Protein 1ABA (pdb70)

Organism: Enterobacteria phage T4 (NCBI:txid10665)

Foldseek 3Di:
DKEKEFADCVAPNDPQSVLQVVVCVVVVHDYHYHHQAPHHPRGDVVVVVVVCVLVVDDDCPPDDDIWMADPVSHTQGTSVSVVVVVD

CATH classification: 3.40.30.10

InterPro domains:
  IPR002109 Glutaredoxin [PF00462] (12-76)
  IPR011767 Glutaredoxin active site [PS00195] (8-24)
  IPR036249 Thioredoxin-like superfamily [SSF52833] (2-86)

Nearest PDB structures (foldseek):
  1aba-assembly1_A  TM=1.012E+00  e=1.972E-18  Tequatrovirus T4
  1aaz-assembly2_B  TM=9.730E-01  e=1.860E-16  Tequatrovirus T4
  1de2-assembly1_A  TM=9.124E-01  e=1.763E-13  Tequatrovirus T4
  8j07-assembly1_s  TM=6.879E-01  e=1.621E-02  Homo sapiens
  7pwe-assembly1_B  TM=6.990E-01  e=3.195E-02  Desulfotalea psychrophila LSv54

Radius of gyration: 12.39 Å; Cα contacts (8 Å, |Δi|>4): 138; chains: 1; bounding box: 30×26×33 Å

Secondary structure (DSSP, 8-state):
-EEEEE--TTTS--HHHHHHHHHHHHTT--EEEEES-SBTTB--HHHHHHHHHHHT-S--TT--S-EEE-TTS-EEESHHHHHHHT-

B-factor: mean 23.47, std 17.22, range [7.36, 107.99]

Structure (mmCIF, N/CA/C/O backbone):
data_1ABA
#
_entry.id   1ABA
#
_cell.length_a   30.200
_cell.length_b   47.800
_cell.length_c   61.300
_cell.angle_alpha   90.00
_cell.angle_beta   90.00
_cell.angle_gamma   90.00
#
_symmetry.space_group_name_H-M   'P 21 21 21'
#
loop_
_entity.id
_entity.type
_entity.pdbx_description
1 polymer GLUTAREDOXIN
2 non-polymer '2-(N-MORPHOLINO)-ETHANESULFONIC ACID'
3 water water
#
loop_
_atom_site.group_PDB
_atom_site.id
_atom_site.type_symbol
_atom_site.label_atom_id
_atom_site.label_alt_id
_atom_site.label_comp_id
_atom_site.label_asym_id
_atom_site.label_entity_id
_atom_site.label_seq_id
_atom_site.pdbx_PDB_ins_code
_atom_site.Cartn_x
_atom_site.Cartn_y
_atom_site.Cartn_z
_atom_site.occupancy
_atom_site.B_iso_or_equiv
_atom_site.auth_seq_id
_atom_site.auth_comp_id
_atom_site.auth_asym_id
_atom_site.auth_atom_id
_atom_site.pdbx_PDB_model_num
ATOM 1 N N . MET A 1 1 ? 21.005 50.503 57.298 1.00 22.87 1 MET A N 1
ATOM 2 C CA . MET A 1 1 ? 19.791 50.519 58.057 1.00 21.80 1 MET A CA 1
ATOM 3 C C . MET A 1 1 ? 18.895 49.476 57.441 1.00 18.90 1 MET A C 1
ATOM 4 O O . MET A 1 1 ? 19.052 49.212 56.248 1.00 18.19 1 MET A O 1
ATOM 9 N N . PHE A 1 2 ? 18.035 48.845 58.235 1.00 15.21 2 PHE A N 1
ATOM 10 C CA . PHE A 1 2 ? 16.979 48.002 57.683 1.00 13.93 2 PHE A CA 1
ATOM 11 C C . PHE A 1 2 ? 15.953 48.976 57.090 1.00 13.20 2 PHE A C 1
ATOM 12 O O . PHE A 1 2 ? 15.835 50.110 57.589 1.00 13.99 2 PHE A O 1
ATOM 20 N N . LYS A 1 3 ? 15.214 48.597 56.058 1.00 12.06 3 LYS A N 1
ATOM 21 C CA . LYS A 1 3 ? 14.164 49.432 55.491 1.00 13.07 3 LYS A CA 1
ATOM 22 C C . LYS A 1 3 ? 12.869 48.669 55.651 1.00 12.04 3 LYS A C 1
ATOM 23 O O . LYS A 1 3 ? 12.774 47.509 55.249 1.00 12.30 3 LYS A O 1
ATOM 29 N N . VAL A 1 4 ? 11.862 49.290 56.238 1.00 11.32 4 VAL A N 1
ATOM 30 C CA . VAL A 1 4 ? 10.574 48.651 56.514 1.00 11.54 4 VAL A CA 1
ATOM 31 C C . VAL A 1 4 ? 9.479 49.442 55.784 1.00 11.25 4 VAL A C 1
ATOM 32 O O . VAL A 1 4 ? 9.222 50.616 56.099 1.00 12.48 4 VAL A O 1
ATOM 36 N N . TYR A 1 5 ? 8.831 48.837 54.788 1.00 9.67 5 TYR A N 1
ATOM 37 C CA . TYR A 1 5 ? 7.706 49.436 54.084 1.00 9.24 5 TYR A CA 1
ATOM 38 C C . TYR A 1 5 ? 6.456 48.981 54.822 1.00 10.02 5 TYR A C 1
ATOM 39 O O . TYR A 1 5 ? 6.310 47.784 55.139 1.00 10.62 5 TYR A O 1
ATOM 48 N N . GLY A 1 6 ? 5.533 49.874 55.110 1.00 9.41 6 GLY A N 1
ATOM 49 C CA . GLY A 1 6 ? 4.317 49.477 55.789 1.00 10.26 6 GLY A CA 1
ATOM 50 C C . GLY A 1 6 ? 3.333 50.620 55.891 1.00 9.97 6 GLY A C 1
ATOM 51 O O . GLY A 1 6 ? 3.372 51.588 55.127 1.00 10.08 6 GLY A O 1
ATOM 52 N N . TYR A 1 7 ? 2.442 50.507 56.862 1.00 10.24 7 TYR A N 1
ATOM 53 C CA . TYR A 1 7 ? 1.413 51.506 57.119 1.00 11.36 7 TYR A CA 1
ATOM 54 C C . TYR A 1 7 ? 1.670 52.119 58.461 1.00 12.55 7 TYR A C 1
ATOM 55 O O . TYR A 1 7 ? 2.084 51.417 59.378 1.00 14.36 7 TYR A O 1
ATOM 64 N N . ASP A 1 8 ? 1.353 53.383 58.618 1.00 14.56 8 ASP A N 1
ATOM 65 C CA . ASP A 1 8 ? 1.379 54.012 59.918 1.00 16.10 8 ASP A CA 1
ATOM 66 C C . ASP A 1 8 ? 0.072 53.524 60.555 1.00 15.76 8 ASP A C 1
ATOM 67 O O . ASP A 1 8 ? -1.014 53.786 60.032 1.00 15.20 8 ASP A O 1
ATOM 72 N N . SER A 1 9 ? 0.064 52.892 61.725 1.00 16.08 9 SER A N 1
ATOM 73 C CA . SER A 1 9 ? -1.173 52.358 62.288 1.00 17.80 9 SER A CA 1
ATOM 74 C C . SER A 1 9 ? -2.171 53.409 62.766 1.00 19.90 9 SER A C 1
ATOM 75 O O . SER A 1 9 ? -3.340 53.082 63.002 1.00 19.71 9 SER A O 1
ATOM 78 N N . ASN A 1 10 ? -1.723 54.648 62.956 1.00 20.66 10 ASN A N 1
ATOM 79 C CA . ASN A 1 10 ? -2.659 55.732 63.202 1.00 22.74 10 ASN A CA 1
ATOM 80 C C . ASN A 1 10 ? -3.518 55.978 61.988 1.00 22.30 10 ASN A C 1
ATOM 81 O O . ASN A 1 10 ? -4.628 56.464 62.145 1.00 24.46 10 ASN A O 1
ATOM 86 N N . ILE A 1 11 ? -3.063 55.713 60.763 1.00 20.31 11 ILE A N 1
ATOM 87 C CA . ILE A 1 11 ? -3.859 55.957 59.566 1.00 18.78 11 ILE A CA 1
ATOM 88 C C . ILE A 1 11 ? -4.489 54.638 59.165 1.00 18.68 11 ILE A C 1
ATOM 89 O O . ILE A 1 11 ? -5.677 54.600 58.838 1.00 18.26 11 ILE A O 1
ATOM 94 N N . HIS A 1 12 ? -3.764 53.513 59.144 1.00 17.15 12 HIS A N 1
ATOM 95 C CA . HIS A 1 12 ? -4.323 52.242 58.734 1.00 15.83 12 HIS A CA 1
ATOM 96 C C . HIS A 1 12 ? -3.681 51.215 59.641 1.00 16.05 12 HIS A C 1
ATOM 97 O O . HIS A 1 12 ? -2.469 51.006 59.589 1.00 15.95 12 HIS A O 1
ATOM 104 N N . LYS A 1 13 ? -4.454 50.568 60.487 1.00 15.54 13 LYS A N 1
ATOM 105 C CA . LYS A 1 13 ? -3.913 49.659 61.489 1.00 16.13 13 LYS A CA 1
ATOM 106 C C . LYS A 1 13 ? -3.055 48.558 60.876 1.00 14.55 13 LYS A C 1
ATOM 107 O O . LYS A 1 13 ? -3.491 47.931 59.898 1.00 14.66 13 LYS A O 1
ATOM 117 N N . CYS A 1 14 ? -1.840 48.367 61.392 1.00 12.28 14 CYS A N 1
ATOM 118 C CA . CYS A 1 14 ? -0.992 47.311 60.887 1.00 11.10 14 CYS A CA 1
ATOM 119 C C . CYS A 1 14 ? -0.176 46.758 62.031 1.00 10.09 14 CYS A C 1
ATOM 120 O O . CYS A 1 14 ? 0.958 47.176 62.300 1.00 10.97 14 CYS A O 1
ATOM 123 N N . GLY A 1 15 ? -0.745 45.803 62.754 1.00 10.65 15 GLY A N 1
ATOM 124 C CA . GLY A 1 15 ? -0.066 45.169 63.887 1.00 11.27 15 GLY A CA 1
ATOM 125 C C . GLY A 1 15 ? 1.297 44.560 63.509 1.00 10.83 15 GLY A C 1
ATOM 126 O O . GLY A 1 15 ? 2.300 44.868 64.165 1.00 11.43 15 GLY A O 1
ATOM 127 N N . PRO A 1 16 ? 1.441 43.750 62.430 1.00 10.74 16 PRO A N 1
ATOM 128 C CA . PRO A 1 16 ? 2.722 43.233 61.953 1.00 9.60 16 PRO A CA 1
ATOM 129 C C . PRO A 1 16 ? 3.756 44.331 61.685 1.00 8.87 16 PRO A C 1
ATOM 130 O O . PRO A 1 16 ? 4.949 44.126 61.944 1.00 8.86 16 PRO A O 1
ATOM 134 N N . CYS A 1 17 ? 3.322 45.484 61.134 1.00 8.07 17 CYS A N 1
ATOM 135 C CA . CYS A 1 17 ? 4.203 46.620 60.883 1.00 8.42 17 CYS A CA 1
ATOM 136 C C . CYS A 1 17 ? 4.775 47.153 62.194 1.00 9.31 17 CYS A C 1
ATOM 137 O O . CYS A 1 17 ? 5.993 47.336 62.287 1.00 10.92 17 CYS A O 1
ATOM 140 N N . ASP A 1 18 ? 3.929 47.366 63.213 1.00 9.20 18 ASP A N 1
ATOM 141 C CA . ASP A 1 18 ? 4.400 47.850 64.519 1.00 10.73 18 ASP A CA 1
ATOM 142 C C . ASP A 1 18 ? 5.301 46.854 65.213 1.00 9.89 18 ASP A C 1
ATOM 143 O O . ASP A 1 18 ? 6.330 47.235 65.785 1.00 11.78 18 ASP A O 1
ATOM 148 N N . ASN A 1 19 ? 4.971 45.566 65.104 1.00 9.22 19 ASN A N 1
ATOM 149 C CA . ASN A 1 19 ? 5.811 44.521 65.668 1.00 10.53 19 ASN A CA 1
ATOM 150 C C . ASN A 1 19 ? 7.214 44.473 65.059 1.00 10.38 19 ASN A C 1
ATOM 151 O O . ASN A 1 19 ? 8.207 44.255 65.775 1.00 11.57 19 ASN A O 1
ATOM 156 N N . ALA A 1 20 ? 7.325 44.679 63.742 1.00 9.54 20 ALA A N 1
ATOM 157 C CA . ALA A 1 20 ? 8.610 44.724 63.054 1.00 9.47 20 ALA A CA 1
ATOM 158 C C . ALA A 1 20 ? 9.472 45.856 63.609 1.00 10.34 20 ALA A C 1
ATOM 159 O O . ALA A 1 20 ? 10.647 45.669 63.916 1.00 10.59 20 ALA A O 1
ATOM 161 N N . LYS A 1 21 ? 8.899 47.054 63.754 1.00 11.01 21 LYS A N 1
ATOM 162 C CA . LYS A 1 21 ? 9.633 48.188 64.320 1.00 12.37 21 LYS A CA 1
ATOM 163 C C . LYS A 1 21 ? 10.115 47.899 65.731 1.00 11.41 21 LYS A C 1
ATOM 164 O O . LYS A 1 21 ? 11.303 48.087 66.036 1.00 12.52 21 LYS A O 1
ATOM 172 N N . ARG A 1 22 ? 9.237 47.363 66.582 1.00 12.13 22 ARG A N 1
ATOM 173 C CA . ARG A 1 22 ? 9.685 47.087 67.937 1.00 13.74 22 ARG A CA 1
ATOM 174 C C . ARG A 1 22 ? 10.741 46.003 68.054 1.00 13.22 22 ARG A C 1
ATOM 175 O O . ARG A 1 22 ? 11.628 46.110 68.920 1.00 12.80 22 ARG A O 1
ATOM 183 N N . LEU A 1 23 ? 10.666 44.965 67.194 1.00 11.70 23 LEU A N 1
ATOM 184 C CA . LEU A 1 23 ? 11.678 43.916 67.198 1.00 11.05 23 LEU A CA 1
ATOM 185 C C . LEU A 1 23 ? 13.035 44.505 66.789 1.00 10.67 23 LEU A C 1
ATOM 186 O O . LEU A 1 23 ? 14.050 44.224 67.446 1.00 10.75 23 LEU A O 1
ATOM 191 N N . LEU A 1 24 ? 13.089 45.376 65.765 1.00 9.90 24 LEU A N 1
ATOM 192 C CA . LEU A 1 24 ? 14.351 45.998 65.398 1.00 9.78 24 LEU A CA 1
ATOM 193 C C . LEU A 1 24 ? 14.858 46.889 66.521 1.00 10.19 24 LEU A C 1
ATOM 194 O O . LEU A 1 24 ? 16.068 46.867 66.775 1.00 11.78 24 LEU A O 1
ATOM 199 N N . THR A 1 25 ? 14.018 47.642 67.229 1.00 11.80 25 THR A N 1
ATOM 200 C CA . THR A 1 25 ? 14.464 48.415 68.382 1.00 13.89 25 THR A CA 1
ATOM 201 C C . THR A 1 25 ? 15.004 47.494 69.474 1.00 14.79 25 THR A C 1
ATOM 202 O O . THR A 1 25 ? 16.103 47.754 69.967 1.00 15.74 25 THR A O 1
ATOM 206 N N . VAL A 1 26 ? 14.354 46.393 69.851 1.00 15.02 26 VAL A N 1
ATOM 207 C CA . VAL A 1 26 ? 14.897 45.533 70.909 1.00 16.72 26 VAL A CA 1
ATOM 208 C C . VAL A 1 26 ? 16.238 44.900 70.499 1.00 16.09 26 VAL A C 1
ATOM 209 O O . VAL A 1 26 ? 17.125 44.728 71.329 1.00 16.42 26 VAL A O 1
ATOM 213 N N . LYS A 1 27 ? 16.438 44.618 69.210 1.00 15.34 27 LYS A N 1
ATOM 214 C CA . LYS A 1 27 ? 17.697 44.100 68.703 1.00 15.59 27 LYS A CA 1
ATOM 215 C C . LYS A 1 27 ? 18.753 45.176 68.457 1.00 16.30 27 LYS A C 1
ATOM 216 O O . LYS A 1 27 ? 19.826 44.880 67.898 1.00 16.26 27 LYS A O 1
ATOM 222 N N . LYS A 1 28 ? 18.472 46.443 68.797 1.00 15.46 28 LYS A N 1
ATOM 223 C CA . LYS A 1 28 ? 19.361 47.580 68.574 1.00 17.48 28 LYS A CA 1
ATOM 224 C C . LYS A 1 28 ? 19.789 47.753 67.122 1.00 17.25 28 LYS A C 1
ATOM 225 O O . LYS A 1 28 ? 20.954 47.978 66.781 1.00 16.98 28 LYS A O 1
ATOM 231 N N . GLN A 1 29 ? 18.825 47.624 66.219 1.00 15.90 29 GLN A N 1
ATOM 232 C CA . GLN A 1 29 ? 19.070 47.766 64.796 1.00 17.10 29 GLN A CA 1
ATOM 233 C C . GLN A 1 29 ? 18.415 49.039 64.243 1.00 16.88 29 GLN A C 1
ATOM 234 O O . GLN A 1 29 ? 17.186 49.185 64.338 1.00 17.69 29 GLN A O 1
ATOM 240 N N . PRO A 1 30 ? 19.153 50.002 63.668 1.00 16.16 30 PRO A N 1
ATOM 241 C CA . PRO A 1 30 ? 18.596 51.204 63.067 1.00 16.62 30 PRO A CA 1
ATOM 242 C C . PRO A 1 30 ? 17.738 50.814 61.876 1.00 15.22 30 PRO A C 1
ATOM 243 O O . PRO A 1 30 ? 18.118 49.908 61.113 1.00 15.54 30 PRO A O 1
ATOM 248 N N . PHE A 1 31 ? 16.603 51.488 61.701 1.00 14.65 31 PHE A N 1
ATOM 249 C CA . PHE A 1 31 ? 15.759 51.228 60.551 1.00 13.95 31 PHE A CA 1
ATOM 250 C C . PHE A 1 31 ? 15.145 52.531 60.065 1.00 14.38 31 PHE A C 1
ATOM 251 O O . PHE A 1 31 ? 15.052 53.520 60.802 1.00 15.30 31 PHE A O 1
ATOM 259 N N . GLU A 1 32 ? 14.684 52.510 58.829 1.00 14.47 32 GLU A N 1
ATOM 260 C CA . GLU A 1 32 ? 13.950 53.593 58.225 1.00 15.28 32 GLU A CA 1
ATOM 261 C C . GLU A 1 32 ? 12.566 53.009 57.937 1.00 14.74 32 GLU A C 1
ATOM 262 O O . GLU A 1 32 ? 12.459 51.916 57.371 1.00 14.27 32 GLU A O 1
ATOM 268 N N . PHE A 1 33 ? 11.485 53.672 58.281 1.00 14.13 33 PHE A N 1
ATOM 269 C CA . PHE A 1 33 ? 10.147 53.178 57.973 1.00 14.44 33 PHE A CA 1
ATOM 270 C C . PHE A 1 33 ? 9.589 54.010 56.814 1.00 14.77 33 PHE A C 1
ATOM 271 O O . PHE A 1 33 ? 9.658 55.244 56.807 1.00 14.54 33 PHE A O 1
ATOM 279 N N . ILE A 1 34 ? 9.024 53.368 55.798 1.00 13.63 34 ILE A N 1
ATOM 280 C CA . ILE A 1 34 ? 8.472 54.040 54.638 1.00 13.86 34 ILE A CA 1
ATOM 281 C C . ILE A 1 34 ? 6.973 53.748 54.671 1.00 14.19 34 ILE A C 1
ATOM 282 O O . ILE A 1 34 ? 6.536 52.594 54.558 1.00 13.29 34 ILE A O 1
ATOM 288 N N . ASN A 1 35 ? 6.166 54.792 54.866 1.00 14.37 35 ASN A N 1
ATOM 289 C CA . ASN A 1 35 ? 4.714 54.653 54.968 1.00 14.62 35 ASN A CA 1
ATOM 290 C C . ASN A 1 35 ? 4.103 54.707 53.574 1.00 14.63 35 ASN A C 1
ATOM 291 O O . ASN A 1 35 ? 4.298 55.692 52.855 1.00 14.74 35 ASN A O 1
ATOM 296 N N . ILE A 1 36 ? 3.358 53.697 53.143 1.00 13.41 36 ILE A N 1
ATOM 297 C CA . ILE A 1 36 ? 2.813 53.718 51.788 1.00 13.71 36 ILE A CA 1
ATOM 298 C C . ILE A 1 36 ? 1.415 54.343 51.725 1.00 13.27 36 ILE A C 1
ATOM 299 O O . ILE A 1 36 ? 0.846 54.490 50.639 1.00 13.40 36 ILE A O 1
ATOM 304 N N . MET A 1 37 ? 0.803 54.699 52.842 1.00 12.47 37 MET A N 1
ATOM 305 C CA . MET A 1 37 ? -0.523 55.306 52.821 1.00 13.67 37 MET A CA 1
ATOM 306 C C . MET A 1 37 ? -0.453 56.609 53.627 1.00 14.94 37 MET A C 1
ATOM 307 O O . MET A 1 37 ? -0.633 56.589 54.848 1.00 14.82 37 MET A O 1
ATOM 312 N N . PRO A 1 38 ? -0.069 57.747 53.033 1.00 15.81 38 PRO A N 1
ATOM 313 C CA . PRO A 1 38 ? 0.130 59.004 53.753 1.00 16.67 38 PRO A CA 1
ATOM 314 C C . PRO A 1 38 ? -1.161 59.540 54.366 1.00 16.59 38 PRO A C 1
ATOM 315 O O . PRO A 1 38 ? -1.088 60.325 55.314 1.00 19.12 38 PRO A O 1
ATOM 319 N N . GLU A 1 39 ? -2.347 59.218 53.855 1.00 16.08 39 GLU A N 1
ATOM 320 C CA . GLU A 1 39 ? -3.580 59.608 54.506 1.00 17.35 39 GLU A CA 1
ATOM 321 C C . GLU A 1 39 ? -4.621 58.576 54.120 1.00 17.76 39 GLU A C 1
ATOM 322 O O . GLU A 1 39 ? -4.435 57.772 53.204 1.00 16.78 39 GLU A O 1
ATOM 328 N N . LYS A 1 40 ? -5.705 58.589 54.877 1.00 20.36 40 LYS A N 1
ATOM 329 C CA . LYS A 1 40 ? -6.757 57.578 54.836 1.00 22.98 40 LYS A CA 1
ATOM 330 C C . LYS A 1 40 ? -7.234 57.352 53.418 1.00 21.84 40 LYS A C 1
ATOM 331 O O . LYS A 1 40 ? -7.586 58.298 52.725 1.00 22.53 40 LYS A O 1
ATOM 341 N N . GLY A 1 41 ? -7.092 56.125 52.927 1.00 21.34 41 GLY A N 1
ATOM 342 C CA . GLY A 1 41 ? -7.542 55.739 51.597 1.00 21.03 41 GLY A CA 1
ATOM 343 C C . GLY A 1 41 ? -6.706 56.276 50.425 1.00 21.40 41 GLY A C 1
ATOM 344 O O . GLY A 1 41 ? -7.110 56.102 49.266 1.00 22.32 41 GLY A O 1
ATOM 345 N N . VAL A 1 42 ? -5.539 56.901 50.662 1.00 19.31 42 VAL A N 1
ATOM 346 C CA . VAL A 1 42 ? -4.668 57.406 49.617 1.00 17.55 42 VAL A CA 1
ATOM 347 C C . VAL A 1 42 ? -3.305 56.701 49.689 1.00 16.38 42 VAL A C 1
ATOM 348 O O . VAL A 1 42 ? -2.574 56.844 50.663 1.00 15.14 42 VAL A O 1
ATOM 352 N N . PHE A 1 43 ? -2.981 55.933 48.650 1.00 16.32 43 PHE A N 1
ATOM 353 C CA . PHE A 1 43 ? -1.694 55.276 48.503 1.00 16.57 43 PHE A CA 1
ATOM 354 C C . PHE A 1 43 ? -0.689 56.178 47.833 1.00 16.47 43 PHE A C 1
ATOM 355 O O . PHE A 1 43 ? -1.007 57.031 46.986 1.00 17.79 43 PHE A O 1
ATOM 363 N N . ASP A 1 44 ? 0.559 55.981 48.219 1.00 15.20 44 ASP A N 1
ATOM 364 C CA . ASP A 1 44 ? 1.648 56.676 47.609 1.00 15.47 44 ASP A CA 1
ATOM 365 C C . ASP A 1 44 ? 2.148 55.749 46.503 1.00 15.87 44 ASP A C 1
ATOM 366 O O . ASP A 1 44 ? 2.969 54.837 46.727 1.00 14.49 44 ASP A O 1
ATOM 371 N N . ASP A 1 45 ? 1.729 56.044 45.279 1.00 16.12 45 ASP A N 1
ATOM 372 C CA . ASP A 1 45 ? 2.074 55.193 44.152 1.00 17.57 45 ASP A CA 1
ATOM 373 C C . ASP A 1 45 ? 3.544 55.165 43.751 1.00 17.80 45 ASP A C 1
ATOM 374 O O . ASP A 1 45 ? 4.028 54.128 43.262 1.00 17.36 45 ASP A O 1
ATOM 379 N N . GLU A 1 46 ? 4.295 56.236 44.041 1.00 17.64 46 GLU A N 1
ATOM 380 C CA . GLU A 1 46 ? 5.738 56.262 43.810 1.00 19.67 46 GLU A CA 1
ATOM 381 C C . GLU A 1 46 ? 6.419 55.264 44.753 1.00 17.62 46 GLU A C 1
ATOM 382 O O . GLU A 1 46 ? 7.287 54.507 44.311 1.00 16.82 46 GLU A O 1
ATOM 392 N N . LYS A 1 47 ? 6.007 55.188 46.022 1.00 15.61 47 LYS A N 1
ATOM 393 C CA . LYS A 1 47 ? 6.595 54.232 46.948 1.00 15.59 47 LYS A CA 1
ATOM 394 C C . LYS A 1 47 ? 6.178 52.810 46.615 1.00 14.11 47 LYS A C 1
ATOM 395 O O . LYS A 1 47 ? 7.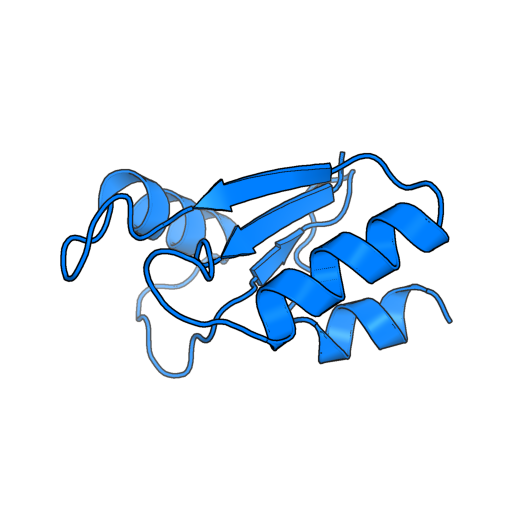003 51.909 46.780 1.00 14.59 47 LYS A O 1
ATOM 401 N N . ILE A 1 48 ? 4.954 52.544 46.147 1.00 12.46 48 ILE A N 1
ATOM 402 C CA . ILE A 1 48 ? 4.574 51.175 45.767 1.00 13.43 48 ILE A CA 1
ATOM 403 C C . ILE A 1 48 ? 5.400 50.768 44.548 1.00 13.28 48 ILE A C 1
ATOM 404 O O . ILE A 1 48 ? 5.935 49.653 44.554 1.00 12.47 48 ILE A O 1
ATOM 409 N N . ALA A 1 49 ? 5.592 51.650 43.542 1.00 12.86 49 ALA A N 1
ATOM 410 C CA . ALA A 1 49 ? 6.428 51.322 42.387 1.00 12.68 49 ALA A CA 1
ATOM 411 C C . ALA A 1 49 ? 7.875 50.984 42.805 1.00 12.39 49 ALA A C 1
ATOM 412 O O . ALA A 1 49 ? 8.493 50.019 42.350 1.00 12.39 49 ALA A O 1
ATOM 414 N N . GLU A 1 50 ? 8.420 51.753 43.762 1.00 14.36 50 GLU A N 1
ATOM 415 C CA . GLU A 1 50 ? 9.754 51.519 44.282 1.00 14.19 50 GLU A CA 1
ATOM 416 C C . GLU A 1 50 ? 9.824 50.151 44.980 1.00 13.96 50 GLU A C 1
ATOM 417 O O . GLU A 1 50 ? 10.783 49.382 44.768 1.00 13.07 50 GLU A O 1
ATOM 423 N N . LEU A 1 51 ? 8.796 49.803 45.757 1.00 12.33 51 LEU A N 1
ATOM 424 C CA . LEU A 1 51 ? 8.772 48.508 46.402 1.00 11.86 51 LEU A CA 1
ATOM 425 C C . LEU A 1 51 ? 8.758 47.383 45.375 1.00 12.74 51 LEU A C 1
ATOM 426 O O . LEU A 1 51 ? 9.544 46.436 45.473 1.00 11.80 51 LEU A O 1
ATOM 431 N N . LEU A 1 52 ? 7.912 47.499 44.338 1.00 13.05 52 LEU A N 1
ATOM 432 C CA . LEU A 1 52 ? 7.852 46.455 43.322 1.00 13.63 52 LEU A CA 1
ATOM 433 C C . LEU A 1 52 ? 9.185 46.293 42.614 1.00 15.22 52 LEU A C 1
ATOM 434 O O . LEU A 1 52 ? 9.584 45.139 42.359 1.00 15.61 52 LEU A O 1
ATOM 439 N N . THR A 1 53 ? 9.904 47.411 42.382 1.00 14.73 53 THR A N 1
ATOM 440 C CA . THR A 1 53 ? 11.223 47.366 41.743 1.00 16.44 53 THR A CA 1
ATOM 441 C C . THR A 1 53 ? 12.202 46.580 42.608 1.00 17.31 53 THR A C 1
ATOM 442 O O . THR A 1 53 ? 12.899 45.671 42.126 1.00 17.19 53 THR A O 1
ATOM 446 N N . LYS A 1 54 ? 12.217 46.887 43.909 1.00 16.69 54 LYS A N 1
ATOM 447 C CA . LYS A 1 54 ? 13.102 46.219 44.832 1.00 18.01 54 LYS A CA 1
ATOM 448 C C . LYS A 1 54 ? 12.810 44.733 44.943 1.00 19.70 54 LYS A C 1
ATOM 449 O O . LYS A 1 54 ? 13.706 43.894 45.089 1.00 20.39 54 LYS A O 1
ATOM 455 N N . LEU A 1 55 ? 11.531 44.377 44.905 1.00 19.14 55 LEU A N 1
ATOM 456 C CA . LEU A 1 55 ? 11.130 42.976 44.972 1.00 19.83 55 LEU A CA 1
ATOM 457 C C . LEU A 1 55 ? 11.340 42.248 43.660 1.00 21.53 55 LEU A C 1
ATOM 458 O O . LEU A 1 55 ? 11.424 41.017 43.683 1.00 24.80 55 LEU A O 1
ATOM 463 N N . GLY A 1 56 ? 11.455 42.952 42.525 1.00 21.69 56 GLY A N 1
ATOM 464 C CA . GLY A 1 56 ? 11.525 42.334 41.214 1.00 21.61 56 GLY A CA 1
ATOM 465 C C . GLY A 1 56 ? 10.164 41.769 40.833 1.00 22.34 56 GLY A C 1
ATOM 466 O O . GLY A 1 56 ? 10.081 40.762 40.130 1.00 24.54 56 GLY A O 1
ATOM 467 N N . ARG A 1 57 ? 9.056 42.383 41.229 1.00 21.74 57 ARG A N 1
ATOM 468 C CA . ARG A 1 57 ? 7.732 41.847 40.950 1.00 21.75 57 ARG A CA 1
ATOM 469 C C . ARG A 1 57 ? 7.015 42.653 39.888 1.00 22.94 57 ARG A C 1
ATOM 470 O O . ARG A 1 57 ? 7.168 43.877 39.827 1.00 23.01 57 ARG A O 1
ATOM 478 N N . ASP A 1 58 ? 6.207 41.956 39.087 1.00 22.32 58 ASP A N 1
ATOM 479 C CA . ASP A 1 58 ? 5.293 42.579 38.150 1.00 24.03 58 ASP A CA 1
ATOM 480 C C . ASP A 1 58 ? 3.843 42.635 38.597 1.00 23.28 58 ASP A C 1
ATOM 481 O O . ASP A 1 58 ? 3.041 43.261 37.909 1.00 25.32 58 ASP A O 1
ATOM 486 N N . THR A 1 59 ? 3.402 41.944 39.654 1.00 21.19 59 THR A N 1
ATOM 487 C CA . THR A 1 59 ? 2.003 41.980 40.075 1.00 19.20 59 THR A CA 1
ATOM 488 C C . THR A 1 59 ? 2.042 42.251 41.586 1.00 18.78 59 THR A C 1
ATOM 489 O O . THR A 1 59 ? 3.101 42.119 42.211 1.00 17.14 59 THR A O 1
ATOM 493 N N . GLN A 1 60 ? 0.923 42.587 42.217 1.00 18.95 60 GLN A N 1
ATOM 494 C CA . GLN A 1 60 ? 0.860 42.841 43.647 1.0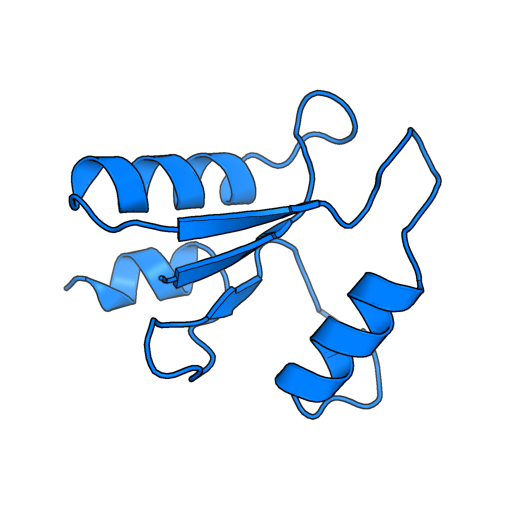0 20.21 60 GLN A CA 1
ATOM 495 C C . GLN A 1 60 ? 0.191 41.696 44.392 1.00 19.68 60 GLN A C 1
ATOM 496 O O . GLN A 1 60 ? -0.020 41.755 45.606 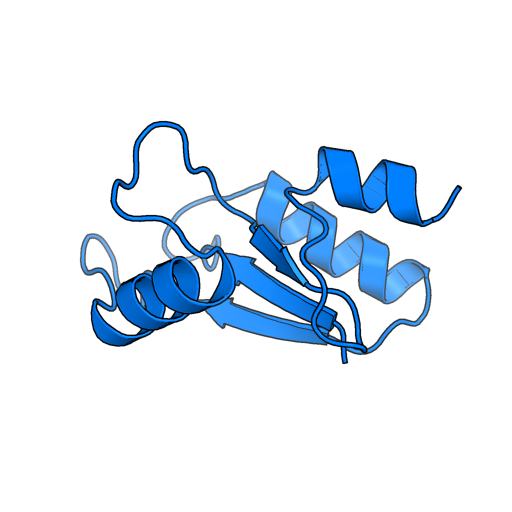1.00 19.28 60 GLN A O 1
ATOM 502 N N . ILE A 1 61 ? -0.126 40.611 43.683 1.00 20.66 61 ILE A N 1
ATOM 503 C CA . ILE A 1 61 ? -0.846 39.468 44.218 1.00 20.72 61 ILE A CA 1
ATOM 504 C C . ILE A 1 61 ? -0.127 38.883 45.417 1.00 19.73 61 ILE A C 1
ATOM 505 O O . ILE A 1 61 ? 1.056 38.530 45.397 1.00 19.21 61 ILE A O 1
ATOM 510 N N . GLY A 1 62 ? -0.881 38.847 46.502 1.00 19.66 62 GLY A N 1
ATOM 511 C CA . GLY A 1 62 ? -0.441 38.279 47.754 1.00 19.66 62 GLY A CA 1
ATOM 512 C C . GLY A 1 62 ? 0.502 39.140 48.581 1.00 19.45 62 GLY A C 1
ATOM 513 O O . GLY A 1 62 ? 0.972 38.690 49.632 1.00 20.23 62 GLY A O 1
ATOM 514 N N . LEU A 1 63 ? 0.859 40.336 48.132 1.00 17.62 63 LEU A N 1
ATOM 515 C CA . LEU A 1 63 ? 1.732 41.190 48.902 1.00 17.71 63 LEU A CA 1
ATOM 516 C C . LEU A 1 63 ? 1.034 41.776 50.121 1.00 15.54 63 LEU A C 1
ATOM 517 O O . LEU A 1 63 ? -0.031 42.407 50.002 1.00 17.03 63 LEU A O 1
ATOM 525 N N . THR A 1 64 ? 1.609 41.565 51.285 1.00 12.15 64 THR A N 1
ATOM 526 C CA . THR A 1 64 ? 1.098 42.152 52.502 1.00 12.07 64 THR A CA 1
ATOM 527 C C . THR A 1 64 ? 2.197 43.020 53.128 1.00 10.59 64 THR A C 1
ATOM 528 O O . THR A 1 64 ? 3.368 42.991 52.732 1.00 10.38 64 THR A O 1
ATOM 532 N N . MET A 1 65 ? 1.761 43.922 53.995 1.00 10.56 65 MET A N 1
ATOM 533 C CA . MET A 1 65 ? 2.669 44.782 54.721 1.00 9.30 65 MET A CA 1
ATOM 534 C C . MET A 1 65 ? 2.899 44.200 56.110 1.00 9.44 65 MET A C 1
ATOM 535 O O . MET A 1 65 ? 1.950 43.687 56.706 1.00 10.75 65 MET A O 1
ATOM 540 N N . PRO A 1 66 ? 4.081 44.299 56.717 1.00 9.49 66 PRO A N 1
ATOM 541 C CA . PRO A 1 66 ? 5.246 45.002 56.188 1.00 8.84 66 PRO A CA 1
ATOM 542 C C . PRO A 1 66 ? 6.066 44.193 55.186 1.00 8.77 66 PRO A C 1
ATOM 543 O O . PRO A 1 66 ? 5.934 42.966 55.087 1.00 9.34 66 PRO A O 1
ATOM 547 N N . GLN A 1 67 ? 6.987 44.867 54.479 1.00 8.60 67 GLN A N 1
ATOM 548 C CA . GLN A 1 67 ? 8.000 44.233 53.656 1.00 8.48 67 GLN A CA 1
ATOM 549 C C . GLN A 1 67 ? 9.305 44.847 54.159 1.00 9.43 67 GLN A C 1
ATOM 550 O O . GLN A 1 67 ? 9.452 46.089 54.229 1.00 10.33 67 GLN A O 1
ATOM 556 N N . VAL A 1 68 ? 10.212 43.967 54.584 1.00 8.73 68 VAL A N 1
ATOM 557 C CA . VAL A 1 68 ? 11.476 44.368 55.215 1.00 9.71 68 VAL A CA 1
ATOM 558 C C . VAL A 1 68 ? 12.675 43.980 54.367 1.00 8.43 68 VAL A C 1
ATOM 559 O O . VAL A 1 68 ? 12.691 42.891 53.782 1.00 8.78 68 VAL A O 1
ATOM 563 N N . PHE A 1 69 ? 13.661 44.873 54.314 1.00 8.83 69 PHE A N 1
ATOM 564 C CA . PHE A 1 69 ? 14.920 44.686 53.606 1.00 8.84 69 PHE A CA 1
ATOM 565 C C . PHE A 1 69 ? 16.052 44.850 54.619 1.00 9.44 69 PHE A C 1
ATOM 566 O O . PHE A 1 69 ? 15.998 45.680 55.529 1.00 9.55 69 PHE A O 1
ATOM 574 N N . ALA A 1 70 ? 17.047 43.981 54.492 1.00 10.44 70 ALA A N 1
ATOM 575 C CA . ALA A 1 70 ? 18.224 43.955 55.356 1.00 11.75 70 ALA A CA 1
ATOM 576 C C . ALA A 1 70 ? 19.137 45.148 55.038 1.00 12.88 70 ALA A C 1
ATOM 577 O O . ALA A 1 70 ? 18.995 45.774 53.970 1.00 11.72 70 ALA A O 1
ATOM 579 N N . PRO A 1 71 ? 20.119 45.481 55.901 1.00 13.72 71 PRO A N 1
ATOM 580 C CA . PRO A 1 71 ? 21.084 46.564 55.675 1.00 15.94 71 PRO A CA 1
ATOM 581 C C . PRO A 1 71 ? 21.845 46.449 54.357 1.00 17.04 71 PRO A C 1
ATOM 582 O O . PRO A 1 71 ? 22.212 47.486 53.816 1.00 18.11 71 PRO A O 1
ATOM 586 N N . ASP A 1 72 ? 22.149 45.241 53.845 1.00 18.37 72 ASP A N 1
ATOM 587 C CA . ASP A 1 72 ? 22.826 45.123 52.554 1.00 20.44 72 ASP A CA 1
ATOM 588 C C . ASP A 1 72 ? 21.863 45.225 51.364 1.00 20.02 72 ASP A C 1
ATOM 589 O O . ASP A 1 72 ? 22.266 44.978 50.233 1.00 21.90 72 ASP A O 1
ATOM 597 N N . GLY A 1 73 ? 20.563 45.476 51.575 1.00 19.10 73 GLY A N 1
ATOM 598 C CA . GLY A 1 73 ? 19.554 45.591 50.542 1.00 17.72 73 GLY A CA 1
ATOM 599 C C . GLY A 1 73 ? 18.794 44.302 50.205 1.00 17.55 73 GLY A C 1
ATOM 600 O O . GLY A 1 73 ? 17.839 44.343 49.401 1.00 18.49 73 GLY A O 1
ATOM 601 N N . SER A 1 74 ? 19.161 43.140 50.738 1.00 15.76 74 SER A N 1
ATOM 602 C CA . SER A 1 74 ? 18.426 41.942 50.361 1.00 15.31 74 SER A CA 1
ATOM 603 C C . SER A 1 74 ? 17.040 41.941 51.007 1.00 14.25 74 SER A C 1
ATOM 604 O O . SER A 1 74 ? 16.836 42.533 52.077 1.00 13.97 74 SER A O 1
ATOM 607 N N . HIS A 1 75 ? 16.095 41.291 50.355 1.00 13.35 75 HIS A N 1
ATOM 608 C CA . HIS A 1 75 ? 14.733 41.195 50.835 1.00 12.83 75 HIS A CA 1
ATOM 609 C C . HIS A 1 75 ? 14.605 40.169 51.956 1.00 13.85 75 HIS A C 1
ATOM 610 O O . HIS A 1 75 ? 15.052 39.033 51.781 1.00 14.88 75 HIS A O 1
ATOM 617 N N . ILE A 1 76 ? 14.016 40.518 53.094 1.00 10.98 76 ILE A N 1
ATOM 618 C CA . ILE A 1 76 ? 13.782 39.550 54.145 1.00 11.48 76 ILE A CA 1
ATOM 619 C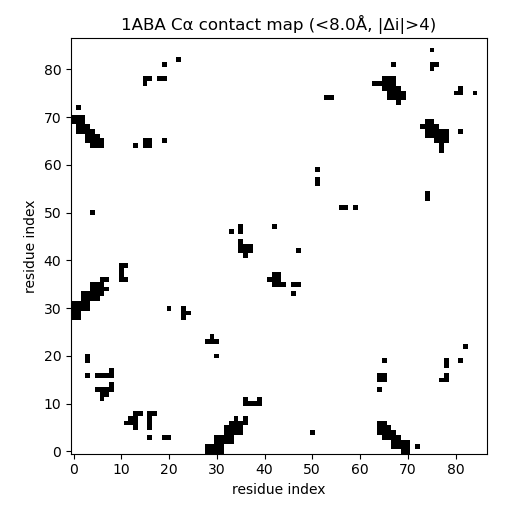 C . ILE A 1 76 ? 12.369 39.010 54.015 1.00 12.18 76 ILE A C 1
ATOM 620 O O . ILE A 1 76 ? 12.191 37.794 54.023 1.00 12.32 76 ILE A O 1
ATOM 625 N N . GLY A 1 77 ? 11.347 39.860 53.9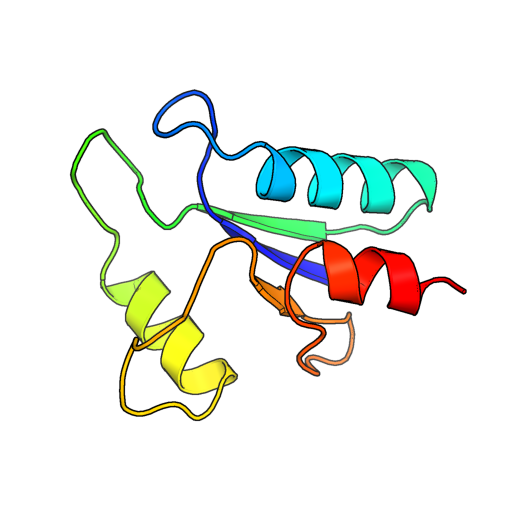05 1.00 11.86 77 GLY A N 1
ATOM 626 C CA . GLY A 1 77 ? 9.961 39.427 53.780 1.00 10.97 77 G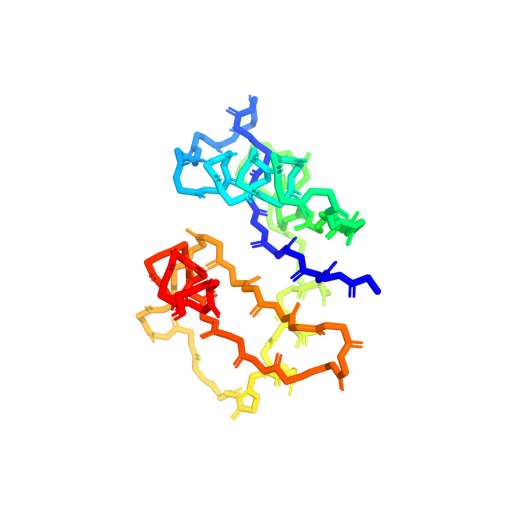LY A CA 1
ATOM 627 C C . GLY A 1 77 ? 9.118 40.183 54.803 1.00 10.89 77 GLY A C 1
ATOM 628 O O . GLY A 1 77 ? 9.387 41.362 55.086 1.00 11.52 77 GLY A O 1
ATOM 629 N N . GLY A 1 78 ? 8.115 39.543 55.384 1.00 9.22 78 GLY A N 1
ATOM 630 C CA . GLY A 1 78 ? 7.292 40.203 56.373 1.00 8.55 78 GLY A CA 1
ATOM 631 C C . GLY A 1 78 ? 7.821 40.045 57.784 1.00 8.60 78 GLY A C 1
ATOM 632 O O . GLY A 1 78 ? 8.967 39.610 58.017 1.00 8.84 78 GLY A O 1
ATOM 633 N N . PHE A 1 79 ? 6.984 40.342 58.778 1.00 8.80 79 PHE A N 1
ATOM 634 C CA . PHE A 1 79 ? 7.384 40.247 60.166 1.00 8.32 79 PHE A CA 1
ATOM 635 C C . PHE A 1 79 ? 7.719 38.788 60.513 1.00 9.15 79 PHE A C 1
ATOM 636 O O . PHE A 1 79 ? 8.710 38.555 61.201 1.00 9.31 79 PHE A O 1
ATOM 644 N N . ASP A 1 80 ? 6.987 37.794 60.031 1.00 9.10 80 ASP A N 1
ATOM 645 C CA . ASP A 1 80 ? 7.311 36.400 60.306 1.00 10.07 80 ASP A CA 1
ATOM 646 C C . ASP A 1 80 ? 8.735 36.058 59.814 1.00 9.97 80 ASP A C 1
ATOM 647 O O . ASP A 1 80 ? 9.508 35.394 60.530 1.00 9.71 80 ASP A O 1
ATOM 652 N N . GLN A 1 81 ? 9.127 36.528 58.626 1.00 8.03 81 GLN A N 1
ATOM 653 C CA . GLN A 1 81 ? 10.486 36.294 58.166 1.00 8.38 81 GLN A CA 1
ATOM 654 C C . GLN A 1 81 ? 11.531 37.058 58.969 1.00 9.25 81 GLN A C 1
ATOM 655 O O . GLN A 1 81 ? 12.647 36.574 59.177 1.00 9.99 81 GLN A O 1
ATOM 661 N N . LEU A 1 82 ? 11.199 38.236 59.496 1.00 8.59 82 LEU A N 1
ATOM 662 C CA . LEU A 1 82 ? 12.132 39.016 60.280 1.00 8.59 82 LEU A CA 1
ATOM 663 C C . LEU A 1 82 ? 12.359 38.330 61.628 1.00 9.22 82 LEU A C 1
ATOM 664 O O . LEU A 1 82 ? 13.479 38.313 62.149 1.00 10.99 82 LEU A O 1
ATOM 669 N N . ARG A 1 83 ? 11.326 37.775 62.262 1.00 10.41 83 ARG A N 1
ATOM 670 C CA . ARG A 1 83 ? 11.443 36.992 63.491 1.00 11.84 83 ARG A CA 1
ATOM 671 C C . ARG A 1 83 ? 12.452 35.875 63.244 1.00 12.10 83 ARG A C 1
ATOM 672 O O . ARG A 1 83 ? 13.354 35.677 64.060 1.00 13.96 83 ARG A O 1
ATOM 680 N N . GLU A 1 84 ? 12.338 35.175 62.108 1.00 10.43 84 GLU A N 1
ATOM 681 C CA . GLU A 1 84 ? 13.262 3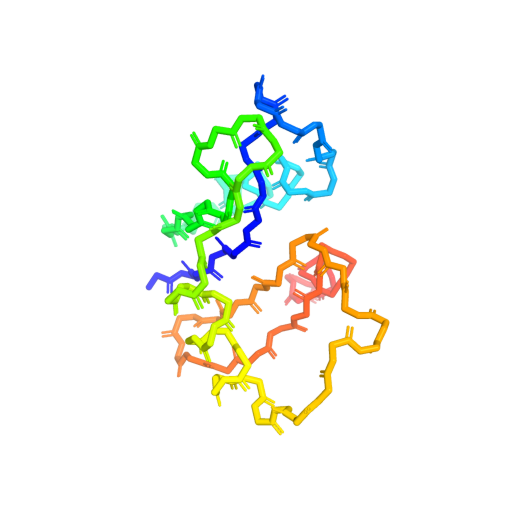4.099 61.791 1.00 12.10 84 GLU A CA 1
ATOM 682 C C . GLU A 1 84 ? 14.672 34.572 61.527 1.00 11.47 84 GLU A C 1
ATOM 683 O O . GLU A 1 84 ? 15.618 33.857 61.872 1.00 11.30 84 GLU A O 1
ATOM 689 N N . TYR A 1 85 ? 14.796 35.768 60.941 1.00 10.90 85 TYR A N 1
ATOM 690 C CA . TYR A 1 85 ? 16.085 36.323 60.566 1.00 11.38 85 TYR A CA 1
ATOM 691 C C . TYR A 1 85 ? 17.047 36.499 61.723 1.00 11.05 85 TYR A C 1
ATOM 692 O O . TYR A 1 85 ? 18.255 36.341 61.509 1.00 11.25 85 TYR A O 1
ATOM 708 N N . PHE A 1 86 ? 16.558 36.815 62.921 1.00 9.71 86 PHE A N 1
ATOM 709 C CA . PHE A 1 86 ? 17.444 37.020 64.042 1.00 10.01 86 PHE A CA 1
ATOM 710 C C . PHE A 1 86 ? 17.819 35.749 64.806 1.00 11.43 86 PHE A C 1
ATOM 711 O O . PHE A 1 86 ? 18.614 35.805 65.748 1.00 12.86 86 PHE A O 1
ATOM 719 N N . LYS A 1 87 ? 17.291 34.597 64.408 1.00 10.37 87 LYS A N 1
ATOM 720 C CA . LYS A 1 87 ? 17.646 33.340 65.054 1.00 10.90 87 LYS A CA 1
ATOM 721 C C . LYS A 1 87 ? 18.926 32.777 64.441 1.00 11.88 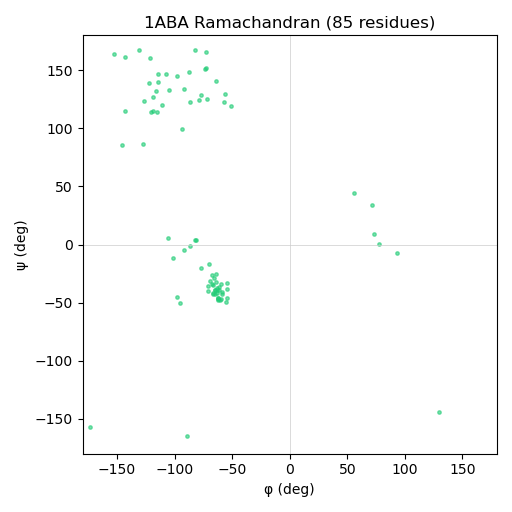87 LYS A C 1
ATOM 722 O O . LYS A 1 87 ? 19.400 31.755 64.899 1.00 10.37 87 LYS A O 1
#

Sequence (87 aa):
MFKVYGYDSNIHKCGPCDNAKRLLTVKKQPFEFINIMPEKGVFDDEKIAELLTKLGRDTQIGLTMPQVFAPDGSHIGGFDQLREYFK

Solvent-accessible surface area: 5477 Å² total; per-residue (Å²): 120,5,67,0,0,0,34,47,36,144,60,79,181,10,32,68,0,29,74,0,51,153,36,0,86,112,88,178,62,90,58,70,53,20,42,6,8,72,106,178,67,71,93,40,106,119,49,24,55,57,1,36,112,85,37,69,89,146,73,103,143,71,39,98,26,4,17,0,5,4,76,123,51,56,86,22,7,14,32,76,81,0,111,95,105,56,196